Protein AF-A0A951A0N4-F1 (afdb_monomer_lite)

Sequence (125 aa):
MRPHDDAGNPWRHEPFVSASNAAAGPRPVFVARKAELYAVSVDTLGKLRWKSSDLRGDHLICIISERAPADYVDGLREKGISYIVSGVGGIDLADAVEKSGEHFGIRRLLLEGSGHINGAFLQAG

Foldseek 3Di:
DDPDPPVDDPPDDFWDDDPVQAFQADDPWFQLDADPAEDEAEDAALTDDDPALDDPNHGYEYEYESSHDNVSVVVCVVRSHTYDYAYHPTHPVLVVVVCCCVVHVDDDDDDDDDVVVVVVVVVSD

Structure (mmCIF, N/CA/C/O backbone):
data_AF-A0A951A0N4-F1
#
_entry.id   AF-A0A951A0N4-F1
#
loop_
_atom_site.group_PDB
_atom_site.id
_atom_site.type_symbol
_atom_site.label_atom_id
_atom_site.label_alt_id
_atom_site.label_comp_id
_atom_site.label_asym_id
_atom_site.label_entity_id
_atom_site.label_seq_id
_atom_site.pdbx_PDB_ins_code
_atom_site.Cartn_x
_atom_site.Cartn_y
_atom_site.Cartn_z
_atom_site.occupancy
_atom_site.B_iso_or_equiv
_atom_site.auth_seq_id
_atom_site.auth_comp_id
_atom_site.auth_asym_id
_atom_site.auth_atom_id
_atom_site.pdbx_PDB_model_num
ATOM 1 N N . MET A 1 1 ? 39.139 0.678 8.760 1.00 40.34 1 MET A N 1
ATOM 2 C CA . MET A 1 1 ? 38.002 -0.237 8.994 1.00 40.34 1 MET A CA 1
ATOM 3 C C . MET A 1 1 ? 37.526 -0.687 7.622 1.00 40.34 1 MET A C 1
ATOM 5 O O . MET A 1 1 ? 37.171 0.174 6.831 1.00 40.34 1 MET A O 1
ATOM 9 N N . ARG A 1 2 ? 37.694 -1.967 7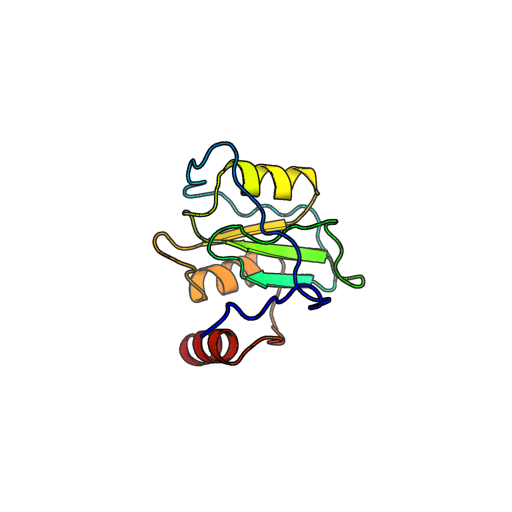.263 1.00 35.66 2 ARG A N 1
ATOM 10 C CA . ARG A 1 2 ? 37.248 -2.465 5.948 1.00 35.66 2 ARG A CA 1
ATOM 11 C C . ARG A 1 2 ? 35.712 -2.509 5.929 1.00 35.66 2 ARG A C 1
ATOM 13 O O . ARG A 1 2 ? 35.144 -2.738 6.999 1.00 35.66 2 ARG A O 1
ATOM 20 N N . PRO A 1 3 ? 35.046 -2.299 4.780 1.00 46.12 3 PRO A N 1
ATOM 21 C CA . PRO A 1 3 ? 33.625 -2.591 4.666 1.00 46.12 3 PRO A CA 1
ATOM 22 C C . PRO A 1 3 ? 33.412 -4.064 5.011 1.00 46.12 3 PRO A C 1
ATOM 24 O O . PRO A 1 3 ? 34.176 -4.925 4.573 1.00 46.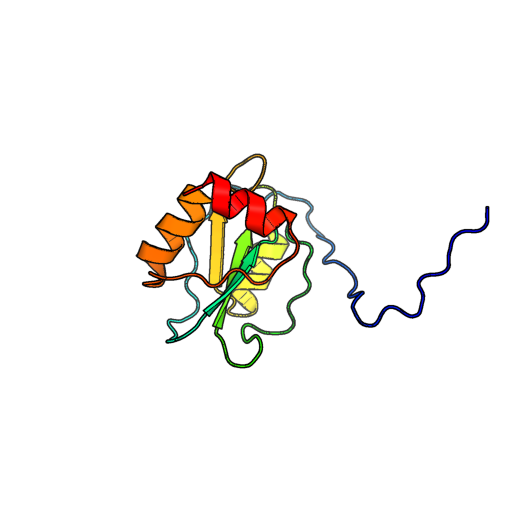12 3 PRO A O 1
ATOM 27 N N . HIS A 1 4 ? 32.426 -4.333 5.855 1.00 48.00 4 HIS A N 1
ATOM 28 C CA . HIS A 1 4 ? 31.983 -5.689 6.120 1.00 48.00 4 HIS A CA 1
ATOM 29 C C . HIS A 1 4 ? 31.237 -6.152 4.861 1.00 48.00 4 HIS A C 1
ATOM 31 O O . HIS A 1 4 ? 30.176 -5.617 4.542 1.00 48.00 4 HIS A O 1
ATOM 37 N N . ASP A 1 5 ? 31.842 -7.055 4.088 1.00 51.03 5 ASP A N 1
ATOM 38 C CA . ASP A 1 5 ? 31.196 -7.672 2.931 1.00 51.03 5 ASP A CA 1
ATOM 39 C C . ASP A 1 5 ? 30.030 -8.547 3.422 1.00 51.03 5 ASP A C 1
ATOM 41 O O . ASP A 1 5 ? 30.211 -9.660 3.910 1.00 51.03 5 ASP A O 1
ATOM 45 N N . ASP A 1 6 ? 28.810 -8.024 3.288 1.00 56.59 6 ASP A N 1
ATOM 46 C CA . ASP A 1 6 ? 27.534 -8.646 3.678 1.00 56.59 6 ASP A CA 1
ATOM 47 C C . ASP A 1 6 ? 27.007 -9.670 2.644 1.00 56.59 6 ASP A C 1
ATOM 49 O O . ASP A 1 6 ? 25.799 -9.908 2.537 1.00 56.59 6 ASP A O 1
ATOM 53 N N . ALA A 1 7 ? 27.887 -10.290 1.855 1.00 47.19 7 ALA A N 1
ATOM 54 C CA . ALA A 1 7 ? 27.541 -11.120 0.693 1.00 47.19 7 ALA A CA 1
ATOM 55 C C . ALA A 1 7 ? 26.846 -12.469 1.016 1.00 47.19 7 ALA A C 1
ATOM 57 O O . ALA A 1 7 ? 26.718 -13.321 0.142 1.00 47.19 7 ALA A O 1
ATOM 58 N N . GLY A 1 8 ? 26.380 -12.678 2.252 1.00 43.22 8 GLY A N 1
ATOM 59 C CA . GLY A 1 8 ? 25.795 -13.939 2.720 1.00 43.22 8 GLY A CA 1
ATOM 60 C C . GLY A 1 8 ? 24.473 -13.819 3.479 1.00 43.22 8 GLY A C 1
ATOM 61 O O . GLY A 1 8 ? 24.047 -14.803 4.075 1.00 43.22 8 GLY A O 1
ATOM 62 N N . ASN A 1 9 ? 23.819 -12.651 3.508 1.00 46.62 9 ASN A N 1
ATOM 63 C CA . ASN A 1 9 ? 22.541 -12.506 4.213 1.00 46.62 9 ASN A CA 1
ATOM 64 C C . ASN A 1 9 ? 21.375 -13.056 3.358 1.00 46.62 9 ASN A C 1
ATOM 66 O O . ASN A 1 9 ? 21.001 -12.403 2.380 1.00 46.62 9 ASN A O 1
ATOM 70 N N . PRO A 1 10 ? 20.744 -14.191 3.728 1.00 46.81 10 PRO A N 1
ATOM 71 C CA . PRO A 1 10 ? 19.663 -14.802 2.946 1.00 46.81 10 PRO A CA 1
ATOM 72 C C . PRO A 1 10 ? 18.390 -13.942 2.888 1.00 46.81 10 PRO A C 1
ATOM 74 O O . PRO A 1 10 ? 17.486 -14.234 2.111 1.00 46.81 10 PRO A O 1
ATOM 77 N N . TRP A 1 11 ? 18.322 -12.875 3.691 1.00 54.19 11 TRP A N 1
ATOM 78 C CA . TRP A 1 11 ? 17.200 -11.941 3.755 1.00 54.19 11 TRP A CA 1
ATOM 79 C C . TRP A 1 11 ? 17.409 -10.669 2.913 1.00 54.19 11 TRP A C 1
ATOM 81 O O . TRP A 1 11 ? 16.516 -9.824 2.862 1.00 54.19 11 TRP A O 1
ATOM 91 N N . ARG A 1 12 ? 18.564 -10.498 2.243 1.00 56.28 12 ARG A N 1
ATOM 92 C CA . ARG A 1 12 ? 18.778 -9.390 1.294 1.00 56.28 12 ARG A CA 1
ATOM 93 C C . ARG A 1 12 ? 18.190 -9.752 -0.070 1.00 56.28 12 ARG A C 1
ATOM 95 O O . ARG A 1 12 ? 18.838 -10.386 -0.896 1.00 56.28 12 ARG A O 1
ATOM 102 N N . HIS A 1 13 ? 16.976 -9.288 -0.330 1.00 67.00 13 HIS A N 1
ATOM 103 C CA . HIS A 1 13 ? 16.520 -9.088 -1.702 1.00 67.00 13 HIS A CA 1
ATOM 104 C C . HIS A 1 13 ? 16.966 -7.707 -2.181 1.00 67.00 13 HIS A C 1
ATOM 106 O O . HIS A 1 13 ? 16.944 -6.745 -1.410 1.00 67.00 13 HIS A O 1
ATOM 112 N N . GLU A 1 14 ? 17.392 -7.608 -3.443 1.00 81.69 14 GLU A N 1
ATOM 113 C CA . GLU A 1 14 ? 17.646 -6.303 -4.052 1.00 81.69 14 GLU A CA 1
ATOM 114 C C . GLU A 1 14 ? 16.377 -5.447 -3.955 1.00 81.69 14 GLU A C 1
ATOM 116 O O . GLU A 1 14 ? 15.278 -5.960 -4.200 1.00 81.69 14 GLU A O 1
ATOM 121 N N . PRO A 1 15 ? 16.490 -4.163 -3.582 1.00 88.38 15 PRO A N 1
ATOM 122 C CA . PRO A 1 15 ? 15.329 -3.299 -3.529 1.00 88.38 15 PRO A CA 1
ATOM 123 C C . PRO A 1 15 ? 14.722 -3.126 -4.926 1.00 88.38 15 PRO A C 1
ATOM 125 O O . PRO A 1 15 ? 15.379 -3.266 -5.963 1.00 88.38 15 PRO A O 1
ATOM 128 N N . PHE A 1 16 ? 13.436 -2.803 -4.963 1.00 92.31 16 PHE A N 1
ATOM 129 C CA . PHE A 1 16 ? 12.831 -2.237 -6.153 1.00 92.31 16 PHE A CA 1
ATOM 130 C C . PHE A 1 16 ? 13.523 -0.906 -6.471 1.00 92.31 16 PHE A C 1
ATOM 132 O O . PHE A 1 16 ? 13.795 -0.099 -5.579 1.00 92.31 16 PHE A O 1
ATOM 139 N N . VAL A 1 17 ? 13.827 -0.698 -7.749 1.00 92.81 17 VAL A N 1
ATOM 140 C CA . VAL A 1 17 ? 14.407 0.542 -8.265 1.00 92.81 17 VAL A CA 1
ATOM 141 C C . VAL A 1 17 ? 13.432 1.069 -9.300 1.00 92.81 17 VAL A C 1
ATOM 143 O O . VAL A 1 17 ? 13.166 0.393 -10.293 1.00 92.81 17 VAL A O 1
ATOM 146 N N . SER A 1 18 ? 12.885 2.253 -9.036 1.00 93.94 18 SER A N 1
ATOM 147 C CA . SER A 1 18 ? 11.972 2.926 -9.954 1.00 93.94 18 SER A CA 1
ATOM 148 C C . SER A 1 18 ? 12.710 3.377 -11.209 1.00 93.94 18 SER A C 1
ATOM 150 O O . SER A 1 18 ? 13.806 3.935 -11.129 1.00 93.94 18 SER A O 1
ATOM 152 N N . ALA A 1 19 ? 12.091 3.163 -12.365 1.00 92.75 19 ALA A N 1
ATOM 153 C CA . ALA A 1 19 ? 12.551 3.719 -13.629 1.00 92.75 19 ALA A CA 1
ATOM 154 C C . ALA A 1 19 ? 12.080 5.172 -13.796 1.00 92.75 19 ALA A C 1
ATOM 156 O O . ALA A 1 19 ? 12.795 5.989 -14.373 1.00 92.75 19 ALA A O 1
ATOM 157 N N . SER A 1 20 ? 10.893 5.504 -13.281 1.00 90.50 20 SER A N 1
ATOM 158 C CA . SER A 1 20 ? 10.281 6.828 -13.451 1.00 90.50 20 SER A CA 1
ATOM 159 C C . SER A 1 20 ? 10.704 7.851 -12.393 1.00 90.50 20 SER A C 1
ATOM 161 O O . SER A 1 20 ? 10.752 9.043 -12.684 1.00 90.50 20 SER A O 1
ATOM 163 N N . ASN A 1 21 ? 10.974 7.406 -11.160 1.00 90.81 21 ASN A N 1
ATOM 164 C CA . ASN A 1 21 ? 11.115 8.233 -9.953 1.00 90.81 21 ASN A CA 1
ATOM 165 C C . ASN A 1 21 ? 9.947 9.212 -9.698 1.00 90.81 21 ASN A C 1
ATOM 167 O O . ASN A 1 21 ? 10.050 10.086 -8.835 1.00 90.81 21 ASN A O 1
ATOM 171 N N . ALA A 1 22 ? 8.834 9.076 -10.421 1.00 95.88 22 ALA A N 1
ATOM 172 C CA . ALA A 1 22 ? 7.656 9.910 -10.250 1.00 95.88 22 ALA A CA 1
ATOM 173 C C . ALA A 1 22 ? 6.849 9.398 -9.057 1.00 95.88 22 ALA A C 1
ATOM 175 O O . ALA A 1 22 ? 6.571 8.206 -8.973 1.00 95.88 22 ALA A O 1
ATOM 176 N N . ALA A 1 23 ? 6.464 10.282 -8.138 1.00 96.44 23 ALA A N 1
ATOM 177 C CA . ALA A 1 23 ? 5.623 9.906 -7.005 1.00 96.44 23 ALA A CA 1
ATOM 178 C C . ALA A 1 23 ? 4.226 9.471 -7.480 1.00 96.44 23 ALA A C 1
ATOM 180 O O . ALA A 1 23 ? 3.671 10.049 -8.417 1.0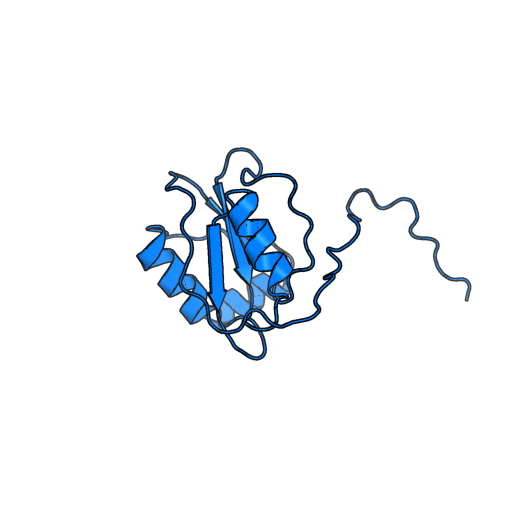0 96.44 23 ALA A O 1
ATOM 181 N N . ALA A 1 24 ? 3.645 8.470 -6.822 1.00 95.38 24 ALA A N 1
ATOM 182 C CA . ALA A 1 24 ? 2.311 7.973 -7.137 1.00 95.38 24 ALA A CA 1
ATOM 183 C C . ALA A 1 24 ? 1.215 9.017 -6.876 1.00 95.38 24 ALA A C 1
ATOM 185 O O . ALA A 1 24 ? 0.205 9.012 -7.592 1.00 95.38 24 ALA A O 1
ATOM 186 N N . GLY A 1 25 ? 1.427 9.883 -5.875 1.00 97.00 25 GLY A N 1
ATOM 187 C CA . GLY A 1 25 ? 0.418 10.806 -5.359 1.00 97.00 25 GLY A CA 1
ATOM 188 C C . GLY A 1 25 ? -0.761 10.068 -4.713 1.00 97.00 25 GLY A C 1
ATOM 189 O O . GLY A 1 25 ? -0.699 8.848 -4.528 1.00 97.00 25 GLY A O 1
ATOM 190 N N . PRO A 1 26 ? -1.859 10.774 -4.400 1.00 96.69 26 PRO A N 1
ATOM 191 C CA . PRO A 1 26 ? -3.079 10.145 -3.912 1.00 96.69 26 PRO A CA 1
ATOM 192 C C . PRO A 1 26 ? -3.622 9.131 -4.926 1.00 96.69 26 PRO A C 1
ATOM 194 O O . PRO A 1 26 ? -3.756 9.428 -6.116 1.00 96.69 26 PRO A O 1
ATOM 197 N N . ARG A 1 27 ? -3.982 7.932 -4.459 1.00 96.56 27 ARG A N 1
ATOM 198 C CA . ARG A 1 27 ? -4.640 6.895 -5.269 1.00 96.56 27 ARG A CA 1
ATOM 199 C C . ARG A 1 27 ? -5.805 6.282 -4.491 1.00 96.56 27 ARG A C 1
ATOM 201 O O . ARG A 1 27 ? -5.693 6.126 -3.276 1.00 96.56 27 ARG A O 1
ATOM 208 N N . PRO A 1 28 ? -6.900 5.889 -5.168 1.00 97.81 28 PRO A N 1
ATOM 209 C CA . PRO A 1 28 ? -7.935 5.093 -4.523 1.00 97.81 28 PRO A CA 1
ATOM 210 C C . PRO A 1 28 ? -7.361 3.744 -4.079 1.00 97.81 28 PRO A C 1
ATOM 212 O O . PRO A 1 28 ? -6.431 3.220 -4.702 1.00 97.81 28 PRO A O 1
ATOM 215 N N . VAL A 1 29 ? -7.952 3.168 -3.030 1.00 98.62 29 VAL A N 1
ATOM 216 C CA . VAL A 1 29 ? -7.633 1.804 -2.599 1.00 98.62 29 VAL A CA 1
ATOM 217 C C . VAL A 1 29 ? -7.900 0.840 -3.750 1.00 98.62 29 VAL A C 1
ATOM 219 O O . VAL A 1 29 ? -8.968 0.864 -4.368 1.00 98.62 29 VAL A O 1
ATOM 222 N N . PHE A 1 30 ? -6.930 -0.025 -4.027 1.00 98.69 30 PHE A N 1
ATOM 223 C CA . PHE A 1 30 ? -7.074 -1.074 -5.022 1.00 98.69 30 PHE A CA 1
ATOM 224 C C . PHE A 1 30 ? -7.261 -2.423 -4.335 1.00 98.69 30 PHE A C 1
ATOM 226 O O . PHE A 1 30 ? -6.398 -2.888 -3.587 1.00 98.69 30 PHE A O 1
ATOM 233 N N . VAL A 1 31 ? -8.392 -3.064 -4.624 1.00 98.69 31 VAL A N 1
ATOM 234 C CA . VAL A 1 31 ? -8.723 -4.407 -4.146 1.00 98.69 31 VAL A CA 1
ATOM 235 C C . VAL A 1 31 ? -8.610 -5.367 -5.324 1.00 98.69 31 VAL A C 1
ATOM 237 O O . VAL A 1 31 ? -9.488 -5.398 -6.183 1.00 98.69 31 VAL A O 1
ATOM 240 N N . ALA A 1 32 ? -7.538 -6.158 -5.366 1.00 98.38 32 ALA A N 1
ATOM 241 C CA . ALA A 1 32 ? -7.351 -7.160 -6.414 1.00 98.38 32 ALA A CA 1
ATOM 242 C C . ALA A 1 32 ? -8.304 -8.355 -6.239 1.00 98.38 32 ALA A C 1
ATOM 244 O O . ALA A 1 32 ? -8.895 -8.837 -7.202 1.00 98.38 32 ALA A O 1
ATOM 245 N N . ARG A 1 33 ? -8.475 -8.816 -4.993 1.00 97.88 33 ARG A N 1
ATOM 246 C CA . ARG A 1 33 ? -9.483 -9.803 -4.581 1.00 97.88 33 ARG A CA 1
ATOM 247 C C . ARG A 1 33 ? -9.801 -9.671 -3.093 1.00 97.88 33 ARG A C 1
ATOM 249 O O . ARG A 1 33 ? -9.034 -9.072 -2.338 1.00 97.88 33 ARG A O 1
ATOM 256 N N . LYS A 1 34 ? -10.920 -10.267 -2.680 1.00 97.88 34 LYS A N 1
ATOM 257 C CA . LYS A 1 34 ? -11.251 -10.519 -1.272 1.00 97.88 34 LYS A CA 1
ATOM 258 C C . LYS A 1 34 ? -10.697 -11.882 -0.846 1.00 97.88 34 LYS A C 1
ATOM 260 O O . LYS A 1 34 ? -10.665 -12.806 -1.657 1.00 97.88 34 LYS A O 1
ATOM 265 N N . ALA A 1 35 ? -10.283 -11.992 0.408 1.00 96.75 35 ALA A N 1
ATOM 266 C CA . ALA A 1 35 ? -9.775 -13.212 1.026 1.00 96.75 35 ALA A CA 1
ATOM 267 C C . ALA A 1 35 ? -10.224 -13.301 2.493 1.00 96.75 35 ALA A C 1
ATOM 269 O O . ALA A 1 35 ? -10.661 -12.304 3.073 1.00 96.75 35 ALA A O 1
ATOM 270 N N . GLU A 1 36 ? -10.122 -14.495 3.078 1.00 94.00 36 GLU A N 1
ATOM 271 C CA . GLU A 1 36 ? -10.394 -14.714 4.506 1.00 94.00 36 GLU A CA 1
ATOM 272 C C . GLU A 1 36 ? -9.260 -14.188 5.394 1.00 94.00 36 GLU A C 1
ATOM 274 O O . GLU A 1 36 ? -9.517 -13.638 6.464 1.00 94.00 36 GLU A O 1
ATOM 279 N N . LEU A 1 37 ? -8.016 -14.318 4.922 1.00 94.75 37 LEU A N 1
ATOM 280 C CA . LEU A 1 37 ? -6.805 -13.841 5.580 1.00 94.75 37 LEU A CA 1
ATOM 281 C C . LEU A 1 37 ? -5.975 -12.992 4.617 1.00 94.75 37 LEU A C 1
ATOM 283 O O . LEU A 1 37 ? -5.936 -13.233 3.404 1.00 94.75 37 LEU A O 1
ATOM 287 N N . TYR A 1 38 ? -5.321 -11.981 5.182 1.00 97.19 38 TYR A N 1
ATOM 288 C CA . TYR A 1 38 ? -4.474 -11.054 4.449 1.00 97.19 38 TYR A CA 1
ATOM 289 C C . TYR A 1 38 ? -3.112 -10.943 5.117 1.00 97.19 38 TYR A C 1
ATOM 291 O O . TYR A 1 38 ? -3.024 -10.740 6.328 1.00 97.19 38 TYR A O 1
ATOM 299 N N . ALA A 1 39 ? -2.067 -10.969 4.299 1.00 95.75 39 ALA A N 1
ATOM 300 C CA . ALA A 1 39 ? -0.749 -10.518 4.699 1.00 95.75 39 ALA A CA 1
ATOM 301 C C . ALA A 1 39 ? -0.652 -9.019 4.410 1.00 95.75 39 ALA A C 1
ATOM 303 O O . ALA A 1 39 ? -0.820 -8.597 3.266 1.00 95.75 39 ALA A O 1
ATOM 304 N N . VAL A 1 40 ? -0.382 -8.206 5.429 1.00 95.25 40 VAL A N 1
ATOM 305 C CA . VAL A 1 40 ? -0.253 -6.752 5.272 1.00 95.25 40 VAL A CA 1
ATOM 306 C C . VAL A 1 40 ? 1.215 -6.364 5.362 1.00 95.25 40 VAL A C 1
ATOM 308 O O . VAL A 1 40 ? 1.885 -6.648 6.352 1.00 95.25 40 VAL A O 1
ATOM 311 N N . SER A 1 41 ? 1.719 -5.693 4.331 1.00 94.44 41 SER A N 1
ATOM 312 C CA . SER A 1 41 ? 3.057 -5.112 4.321 1.00 94.44 41 SER A CA 1
ATOM 313 C C . SER A 1 41 ? 2.992 -3.592 4.385 1.00 94.44 41 SER A C 1
ATOM 315 O O . SER A 1 41 ? 2.143 -2.976 3.749 1.00 94.44 41 SER A O 1
ATOM 317 N N . VAL A 1 42 ? 3.923 -2.995 5.125 1.00 93.62 42 VAL A N 1
ATOM 318 C CA . VAL A 1 42 ? 4.119 -1.548 5.241 1.00 93.62 42 VAL A CA 1
ATOM 319 C C . VAL A 1 42 ? 5.427 -1.207 4.522 1.00 93.62 42 VAL A C 1
ATOM 321 O O . VAL A 1 42 ? 6.511 -1.492 5.028 1.00 93.62 42 VAL A O 1
ATOM 324 N N . ASP A 1 43 ? 5.331 -0.623 3.328 1.00 93.94 43 ASP A N 1
ATOM 325 C CA . ASP A 1 43 ? 6.462 -0.302 2.450 1.00 93.94 43 ASP A CA 1
ATOM 326 C C . ASP A 1 43 ? 6.421 1.172 2.039 1.00 93.94 43 ASP A C 1
ATOM 328 O O . ASP A 1 43 ? 6.135 1.530 0.898 1.00 93.94 43 ASP A O 1
ATOM 332 N N . THR A 1 44 ? 6.705 2.055 2.998 1.00 95.06 44 THR A N 1
ATOM 333 C CA . THR A 1 44 ? 6.536 3.513 2.884 1.00 95.06 44 THR A CA 1
ATOM 334 C C . THR A 1 44 ? 7.000 4.105 1.55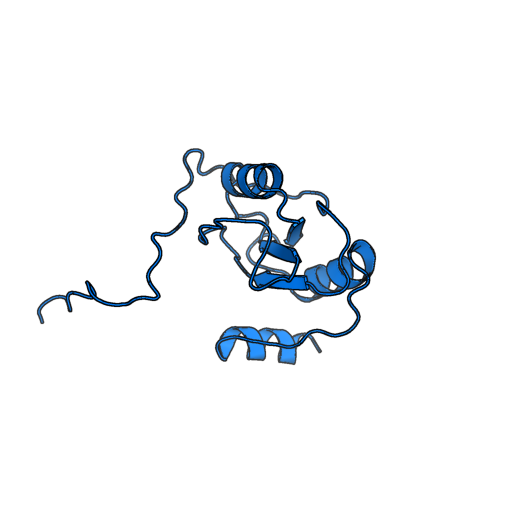4 1.00 95.06 44 THR A C 1
ATOM 336 O O . THR A 1 44 ? 6.336 4.996 1.029 1.00 95.06 44 THR A O 1
ATOM 339 N N . LEU A 1 45 ? 8.127 3.632 1.011 1.00 95.44 45 LEU A N 1
ATOM 340 C CA . LEU A 1 45 ? 8.758 4.180 -0.194 1.00 95.44 45 LEU A CA 1
ATOM 341 C C . LEU A 1 45 ? 8.761 3.210 -1.386 1.00 95.44 45 LEU A C 1
ATOM 343 O O . LEU A 1 45 ? 9.474 3.470 -2.352 1.00 95.44 45 LEU A O 1
ATOM 347 N N . GLY A 1 46 ? 8.010 2.108 -1.327 1.00 94.56 46 GLY A N 1
ATOM 348 C CA . GLY A 1 46 ? 7.895 1.157 -2.435 1.00 94.56 46 GLY A CA 1
ATOM 349 C C . GLY A 1 46 ? 9.223 0.500 -2.818 1.00 94.56 46 GLY A C 1
ATOM 350 O O . GLY A 1 46 ? 9.631 0.551 -3.976 1.00 94.56 46 GLY A O 1
ATOM 351 N N . LYS A 1 47 ? 9.951 -0.052 -1.843 1.00 93.25 47 LYS A N 1
ATOM 352 C CA . LYS A 1 47 ? 11.279 -0.656 -2.046 1.00 93.25 47 LYS A CA 1
ATOM 353 C C . LYS A 1 47 ? 11.261 -2.179 -2.067 1.00 93.25 47 LYS A C 1
ATOM 355 O O . LYS A 1 47 ? 12.276 -2.776 -2.425 1.00 93.25 47 LYS A O 1
ATOM 360 N N . LEU A 1 48 ? 10.173 -2.827 -1.669 1.00 93.12 48 LEU A N 1
ATOM 361 C CA . LEU A 1 48 ? 10.104 -4.285 -1.629 1.00 93.12 48 LEU A CA 1
ATOM 362 C C . LEU A 1 48 ? 9.881 -4.867 -3.024 1.00 93.12 48 LEU A C 1
ATOM 364 O O . LEU A 1 48 ? 9.116 -4.349 -3.822 1.00 93.12 48 LEU A O 1
ATOM 368 N N . ARG A 1 49 ? 10.533 -5.987 -3.340 1.00 91.19 49 ARG A N 1
ATOM 369 C CA . ARG A 1 49 ? 10.281 -6.715 -4.590 1.00 91.19 49 ARG A CA 1
ATOM 370 C C . ARG A 1 49 ? 9.329 -7.875 -4.351 1.00 91.19 49 ARG A C 1
ATOM 372 O O . ARG A 1 49 ? 9.738 -8.935 -3.881 1.00 91.19 49 ARG A O 1
ATOM 379 N N . TRP A 1 50 ? 8.076 -7.697 -4.747 1.00 93.75 50 TRP A N 1
ATOM 380 C CA . TRP A 1 50 ? 7.080 -8.760 -4.678 1.00 93.75 50 TRP A CA 1
ATOM 381 C C . TRP A 1 50 ? 7.169 -9.703 -5.874 1.00 93.75 50 TRP A C 1
ATOM 383 O O . TRP A 1 50 ? 7.183 -9.274 -7.031 1.00 93.75 50 TRP A O 1
ATOM 393 N N . LYS A 1 51 ? 7.202 -11.007 -5.584 1.00 91.00 51 LYS A N 1
ATOM 394 C CA . LYS A 1 51 ? 7.140 -12.066 -6.602 1.00 91.00 51 LYS A CA 1
ATOM 395 C C . LYS A 1 51 ? 5.699 -12.418 -6.981 1.00 91.00 51 LYS A C 1
ATOM 397 O O . LYS A 1 51 ? 5.452 -12.770 -8.129 1.00 91.00 51 LYS A O 1
ATOM 402 N N . SER A 1 52 ? 4.771 -12.306 -6.034 1.00 94.38 52 SER A N 1
ATOM 403 C CA . SER A 1 52 ? 3.366 -12.706 -6.159 1.00 94.38 52 SER A CA 1
ATOM 404 C C . SER A 1 52 ? 2.474 -11.900 -5.215 1.00 94.38 52 SER A C 1
ATOM 406 O O . SER A 1 52 ? 2.965 -11.263 -4.284 1.00 94.38 52 SER A O 1
ATOM 408 N N . SER A 1 53 ? 1.161 -11.972 -5.441 1.00 96.38 53 SER A N 1
ATOM 409 C CA . SER A 1 53 ? 0.108 -11.480 -4.539 1.00 96.38 53 SER A CA 1
ATOM 410 C C . SER A 1 53 ? -0.270 -12.439 -3.416 1.00 96.38 53 SER A C 1
ATOM 412 O O . SER A 1 53 ? -1.195 -12.170 -2.655 1.00 96.38 53 SER A O 1
ATOM 414 N N . ASP A 1 54 ? 0.459 -13.542 -3.303 1.00 96.06 54 ASP A N 1
ATOM 415 C CA . ASP A 1 54 ? 0.335 -14.513 -2.229 1.00 96.06 54 ASP A CA 1
ATOM 416 C C . ASP A 1 54 ? 1.603 -14.478 -1.379 1.00 96.06 54 ASP A C 1
ATOM 418 O O . ASP A 1 54 ? 2.716 -14.570 -1.919 1.00 96.06 54 ASP A O 1
ATOM 422 N N . LEU A 1 55 ? 1.425 -14.334 -0.068 1.00 91.75 55 LEU A N 1
ATOM 423 C CA . LEU A 1 55 ? 2.481 -14.506 0.913 1.00 91.75 55 LEU A CA 1
ATOM 424 C C . LEU A 1 55 ? 2.059 -15.598 1.895 1.00 91.75 55 LEU A C 1
ATOM 426 O O . LEU A 1 55 ? 1.254 -15.363 2.787 1.00 91.75 55 LEU A O 1
ATOM 430 N N . ARG A 1 56 ? 2.653 -16.787 1.742 1.00 89.56 56 ARG A N 1
ATOM 431 C CA . ARG A 1 56 ? 2.409 -17.958 2.608 1.00 89.56 56 ARG A CA 1
ATOM 432 C C . ARG A 1 56 ? 0.938 -18.416 2.638 1.00 89.56 56 ARG A C 1
ATOM 434 O O . ARG A 1 56 ? 0.511 -18.985 3.635 1.00 89.56 56 ARG A O 1
ATOM 441 N N . GLY A 1 57 ? 0.199 -18.231 1.545 1.00 93.44 57 GLY A N 1
ATOM 442 C CA . GLY A 1 57 ? -1.215 -18.592 1.409 1.00 93.44 57 GLY A CA 1
ATOM 443 C C . GLY A 1 57 ? -2.186 -17.430 1.632 1.00 93.44 57 GLY A C 1
ATOM 444 O O . GLY A 1 57 ? -3.360 -17.546 1.274 1.00 93.44 57 GLY A O 1
ATOM 445 N N . ASP A 1 58 ? -1.708 -16.306 2.172 1.00 96.06 58 ASP A N 1
ATOM 446 C CA . ASP A 1 58 ? -2.535 -15.137 2.455 1.00 96.06 58 ASP A CA 1
ATOM 447 C C . ASP A 1 58 ? -2.449 -14.106 1.329 1.00 96.06 58 ASP A C 1
ATOM 449 O O . ASP A 1 58 ? -1.394 -13.888 0.719 1.00 96.06 58 ASP A O 1
ATOM 453 N N . HIS A 1 59 ? -3.569 -13.428 1.056 1.00 98.25 59 HIS A N 1
ATOM 454 C CA . HIS A 1 59 ? -3.602 -12.389 0.028 1.00 98.25 59 HIS A CA 1
ATOM 455 C C . HIS A 1 59 ? -2.840 -11.147 0.487 1.00 98.25 59 HIS A C 1
ATOM 457 O O . HIS A 1 59 ? -3.137 -10.578 1.538 1.00 98.25 59 HIS A O 1
ATOM 463 N N . LEU A 1 60 ? -1.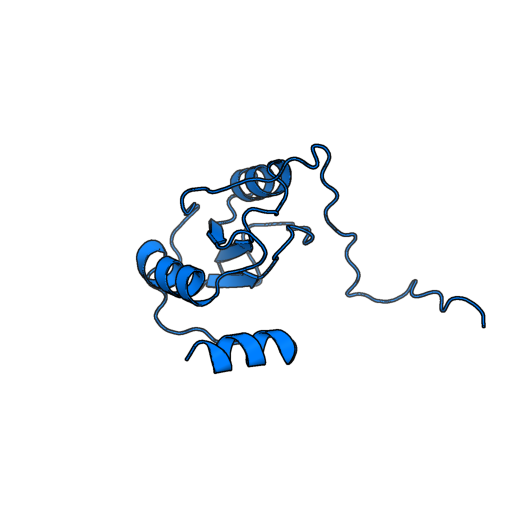882 -10.699 -0.317 1.00 98.00 60 LEU A N 1
ATOM 464 C CA . LEU A 1 60 ? -1.026 -9.572 0.019 1.00 98.00 60 LEU A CA 1
ATOM 465 C C . LEU A 1 60 ? -1.746 -8.229 -0.181 1.00 98.00 60 LEU A C 1
ATOM 467 O O . LEU A 1 60 ? -2.272 -7.928 -1.260 1.00 98.00 60 LEU A O 1
ATOM 471 N N . ILE A 1 61 ? -1.681 -7.395 0.854 1.00 98.38 61 ILE A N 1
ATOM 472 C CA . ILE A 1 61 ? -1.991 -5.966 0.828 1.00 98.38 61 ILE A CA 1
ATOM 473 C C . ILE A 1 61 ? -0.695 -5.195 1.089 1.00 98.38 61 ILE A C 1
ATOM 475 O O . ILE A 1 61 ? -0.028 -5.417 2.099 1.00 98.38 61 ILE A O 1
ATOM 479 N N . CYS A 1 62 ? -0.341 -4.265 0.205 1.00 98.00 62 CYS A N 1
ATOM 480 C CA . CYS A 1 62 ? 0.797 -3.370 0.399 1.00 98.00 62 CYS A CA 1
ATOM 481 C C . CYS A 1 62 ? 0.313 -1.953 0.749 1.00 98.00 62 CYS A C 1
ATOM 483 O O . CYS A 1 62 ? -0.385 -1.311 -0.035 1.00 98.00 62 CYS A O 1
ATOM 485 N N . ILE A 1 63 ? 0.674 -1.470 1.935 1.00 98.06 63 ILE A N 1
ATOM 486 C CA . ILE A 1 63 ? 0.439 -0.099 2.390 1.00 98.06 63 ILE A CA 1
ATOM 487 C C . ILE A 1 63 ? 1.683 0.725 2.068 1.00 98.06 63 ILE A C 1
ATOM 489 O O . ILE A 1 63 ? 2.795 0.373 2.470 1.00 98.06 63 ILE A O 1
ATOM 493 N N . ILE A 1 64 ? 1.488 1.834 1.365 1.00 97.75 64 ILE A N 1
ATOM 494 C CA . ILE A 1 64 ? 2.547 2.719 0.875 1.00 97.75 64 ILE A CA 1
ATOM 495 C C . ILE A 1 64 ? 2.171 4.187 1.099 1.00 97.75 64 ILE A C 1
ATOM 497 O O . ILE A 1 64 ? 0.992 4.514 1.228 1.00 97.75 64 ILE A O 1
ATOM 501 N N . SER A 1 65 ? 3.160 5.084 1.117 1.00 97.81 65 SER A N 1
ATOM 502 C CA . SER A 1 65 ? 2.890 6.532 1.108 1.00 97.81 65 SER A CA 1
ATOM 503 C C . SER A 1 65 ? 2.708 7.060 -0.314 1.00 97.81 65 SER A C 1
ATOM 505 O O . SER A 1 65 ? 3.119 6.419 -1.283 1.00 97.81 65 SER A O 1
ATOM 507 N N . GLU A 1 66 ? 2.174 8.272 -0.456 1.00 97.75 66 GLU A N 1
ATOM 508 C CA . GLU A 1 66 ? 2.047 8.962 -1.751 1.00 97.75 66 GLU A CA 1
ATOM 509 C C . GLU A 1 66 ? 3.398 9.200 -2.447 1.00 97.75 66 GLU A C 1
ATOM 511 O O . GLU A 1 66 ? 3.448 9.427 -3.658 1.00 97.75 66 GLU A O 1
ATOM 516 N N . ARG A 1 67 ? 4.505 9.127 -1.695 1.00 97.38 67 ARG A N 1
ATOM 517 C CA . ARG A 1 67 ? 5.879 9.244 -2.207 1.00 97.38 67 ARG A CA 1
ATOM 518 C C . ARG A 1 67 ? 6.423 7.962 -2.816 1.00 97.38 67 ARG A C 1
ATOM 520 O O . ARG A 1 67 ? 7.508 8.008 -3.396 1.00 97.38 67 ARG A O 1
ATOM 527 N N . ALA A 1 68 ? 5.732 6.834 -2.669 1.00 96.88 68 ALA A N 1
ATOM 528 C CA . ALA A 1 68 ? 6.116 5.626 -3.378 1.00 96.88 68 ALA A CA 1
ATOM 529 C C . ALA A 1 68 ? 6.077 5.880 -4.900 1.00 96.88 68 ALA A C 1
ATOM 531 O O . ALA A 1 68 ? 5.234 6.653 -5.366 1.00 96.88 68 ALA A O 1
ATOM 532 N N . PRO A 1 69 ? 6.978 5.271 -5.685 1.00 97.56 69 PRO A N 1
ATOM 533 C CA . PRO A 1 69 ? 7.010 5.496 -7.124 1.00 97.56 69 PRO A CA 1
ATOM 534 C C . PRO A 1 69 ? 5.728 5.038 -7.833 1.00 97.56 69 PRO A C 1
ATOM 536 O O . PRO A 1 69 ? 5.182 3.986 -7.515 1.00 97.56 69 PRO A O 1
ATOM 539 N N . ALA A 1 70 ? 5.253 5.785 -8.827 1.00 97.69 70 ALA A N 1
ATOM 540 C CA . ALA A 1 70 ? 4.052 5.444 -9.588 1.00 97.69 70 ALA A CA 1
ATOM 541 C C . ALA A 1 70 ? 4.192 4.087 -10.302 1.00 97.69 70 ALA A C 1
ATOM 543 O O . ALA A 1 70 ? 3.279 3.268 -10.244 1.00 97.69 70 ALA A O 1
ATOM 544 N N . ASP A 1 71 ? 5.366 3.814 -10.877 1.00 97.62 71 ASP A N 1
ATOM 545 C CA . ASP A 1 71 ? 5.675 2.535 -11.530 1.00 97.62 71 ASP A CA 1
ATOM 546 C C . ASP A 1 71 ? 5.749 1.353 -10.551 1.00 97.62 71 ASP A C 1
ATOM 548 O O . ASP A 1 71 ? 5.479 0.214 -10.932 1.00 97.62 71 ASP A O 1
ATOM 552 N N . TYR A 1 72 ? 6.040 1.608 -9.273 1.00 97.88 72 TYR A N 1
ATOM 553 C CA . TYR A 1 72 ? 5.890 0.601 -8.228 1.00 97.88 72 TYR A CA 1
ATOM 554 C C . TYR A 1 72 ? 4.417 0.230 -8.027 1.00 97.88 72 TYR A C 1
ATOM 556 O O . TYR A 1 72 ? 4.075 -0.952 -8.021 1.00 97.88 72 TYR A O 1
ATOM 564 N N . VAL A 1 73 ? 3.540 1.233 -7.901 1.00 97.75 73 VAL A N 1
ATOM 565 C CA . VAL A 1 73 ? 2.094 1.035 -7.690 1.00 97.75 73 VAL A CA 1
ATOM 566 C C . VAL A 1 73 ? 1.450 0.315 -8.869 1.00 97.75 73 VAL A C 1
ATOM 568 O O . VAL A 1 73 ? 0.669 -0.618 -8.671 1.00 97.75 73 VAL A O 1
ATOM 571 N N . ASP A 1 74 ? 1.817 0.693 -10.091 1.00 97.44 74 ASP A N 1
ATOM 572 C CA . ASP A 1 74 ? 1.351 0.014 -11.299 1.00 97.44 74 ASP A CA 1
ATOM 573 C C . ASP A 1 74 ? 1.826 -1.449 -11.311 1.00 97.44 74 ASP A C 1
ATOM 575 O O . ASP A 1 74 ? 1.026 -2.362 -11.528 1.00 97.44 74 ASP A O 1
ATOM 579 N N . GLY A 1 75 ? 3.082 -1.701 -10.928 1.00 97.38 75 GLY A N 1
ATOM 580 C CA . GLY A 1 75 ? 3.621 -3.051 -10.773 1.00 97.38 75 GLY A CA 1
ATOM 581 C C . GLY A 1 75 ? 2.903 -3.898 -9.711 1.00 97.38 75 GLY A C 1
ATOM 582 O O . GLY A 1 75 ? 2.741 -5.105 -9.904 1.00 97.38 75 GLY A O 1
ATOM 583 N N . LEU A 1 76 ? 2.435 -3.304 -8.605 1.00 98.25 76 LEU A N 1
ATOM 584 C CA . LEU A 1 76 ? 1.582 -4.001 -7.629 1.00 98.25 76 LEU A CA 1
ATOM 585 C C . LEU A 1 76 ? 0.267 -4.435 -8.278 1.00 98.25 76 LEU A C 1
ATOM 587 O O . LEU A 1 76 ? -0.134 -5.597 -8.162 1.00 98.25 76 LEU A O 1
ATOM 591 N N . ARG A 1 77 ? -0.379 -3.514 -9.000 1.00 97.94 77 ARG A N 1
ATOM 592 C CA . ARG A 1 77 ? -1.653 -3.762 -9.677 1.00 97.94 77 ARG A CA 1
ATOM 593 C C . ARG A 1 77 ? -1.536 -4.873 -10.715 1.00 97.94 77 ARG A C 1
ATOM 595 O O . ARG A 1 77 ? -2.369 -5.776 -10.725 1.00 97.94 77 ARG A O 1
ATOM 602 N N . GLU A 1 78 ? -0.496 -4.841 -11.542 1.00 97.62 78 GLU A N 1
ATOM 603 C CA . GLU A 1 78 ? -0.211 -5.871 -12.550 1.00 97.62 78 GLU A CA 1
ATOM 604 C C . GLU A 1 78 ? -0.002 -7.256 -11.930 1.00 97.62 78 GLU A C 1
ATOM 606 O O . GLU A 1 78 ? -0.417 -8.265 -12.497 1.00 97.62 78 GLU A O 1
ATOM 611 N N . LYS A 1 79 ? 0.598 -7.320 -10.736 1.00 97.69 79 LYS A N 1
ATOM 612 C CA . LYS A 1 79 ? 0.792 -8.571 -9.984 1.00 97.69 79 LYS A CA 1
ATOM 613 C C . LYS A 1 79 ? -0.457 -9.029 -9.232 1.00 97.69 79 LYS A C 1
ATOM 615 O O . LYS A 1 79 ? -0.410 -10.055 -8.555 1.00 97.69 79 LYS A O 1
ATOM 620 N N . GLY A 1 80 ? -1.556 -8.280 -9.313 1.00 98.38 80 GLY A N 1
ATOM 621 C CA . GLY A 1 80 ? -2.768 -8.549 -8.547 1.00 98.38 80 GLY A CA 1
ATOM 622 C C . GLY A 1 80 ? -2.569 -8.374 -7.041 1.00 98.38 80 GLY A C 1
ATOM 623 O O . GLY A 1 80 ? -3.243 -9.042 -6.263 1.00 98.38 80 GLY A O 1
ATOM 624 N N . ILE A 1 81 ? -1.630 -7.527 -6.618 1.00 98.69 81 ILE A N 1
ATOM 625 C CA . ILE A 1 81 ? -1.425 -7.165 -5.212 1.00 98.69 81 ILE A CA 1
ATOM 626 C C . ILE A 1 81 ? -2.388 -6.027 -4.880 1.00 98.69 81 ILE A 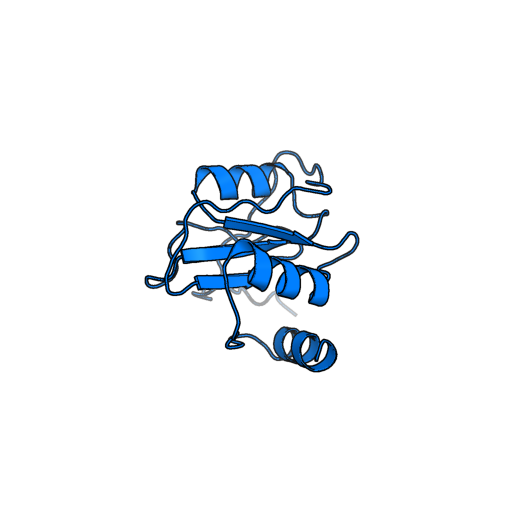C 1
ATOM 628 O O . ILE A 1 81 ? -2.434 -5.018 -5.585 1.00 98.69 81 ILE A O 1
ATOM 632 N N . SER A 1 82 ? -3.168 -6.189 -3.811 1.00 98.81 82 SER A N 1
ATOM 633 C CA . SER A 1 82 ? -4.008 -5.101 -3.305 1.00 98.81 82 SER A CA 1
ATOM 634 C C . SER A 1 82 ? -3.123 -4.025 -2.675 1.00 98.81 82 SER A C 1
ATOM 636 O O . SER A 1 82 ? -2.099 -4.350 -2.075 1.00 98.81 82 SER A O 1
ATOM 638 N N . TYR A 1 83 ? -3.505 -2.753 -2.760 1.00 98.69 83 TYR A N 1
ATOM 639 C CA . TYR A 1 83 ? -2.720 -1.687 -2.135 1.00 98.69 83 TYR A CA 1
ATOM 640 C C . TYR A 1 83 ? -3.573 -0.575 -1.535 1.00 98.69 83 TYR A C 1
ATOM 642 O O . TYR A 1 83 ? -4.694 -0.304 -1.976 1.00 98.69 83 TYR A O 1
ATOM 650 N N . ILE A 1 84 ? -2.988 0.094 -0.545 1.00 98.69 84 ILE A N 1
ATOM 651 C CA . ILE A 1 84 ? -3.506 1.304 0.090 1.00 98.69 84 ILE A CA 1
ATOM 652 C C . ILE A 1 84 ? -2.419 2.373 -0.017 1.00 98.69 84 ILE A C 1
ATOM 654 O O . ILE A 1 84 ? -1.300 2.161 0.448 1.00 98.69 84 ILE A O 1
ATOM 658 N N . VAL A 1 85 ? -2.753 3.520 -0.615 1.00 98.19 85 VAL A N 1
ATOM 659 C CA . VAL A 1 85 ? -1.910 4.720 -0.545 1.00 98.19 85 VAL A CA 1
ATOM 660 C C . VAL A 1 85 ? -2.413 5.592 0.599 1.00 98.19 85 VAL A C 1
ATOM 662 O O . VAL A 1 85 ? -3.595 5.952 0.636 1.00 98.19 85 VAL A O 1
ATOM 665 N N . SER A 1 86 ? -1.526 5.897 1.541 1.00 97.38 86 SER A N 1
ATOM 666 C CA . SER A 1 86 ? -1.863 6.625 2.757 1.00 97.38 86 SER A CA 1
ATOM 667 C C . SER A 1 86 ? -0.705 7.500 3.235 1.00 97.38 86 SER A C 1
ATOM 669 O O . SER A 1 86 ? 0.401 7.012 3.471 1.00 97.38 86 SER A O 1
ATOM 671 N N . GLY A 1 87 ? -0.983 8.796 3.383 1.00 95.69 87 GLY A N 1
ATOM 672 C CA . GLY A 1 87 ? -0.058 9.807 3.886 1.00 95.69 87 GLY A CA 1
ATOM 673 C C . GLY A 1 87 ? 0.933 10.360 2.849 1.00 95.69 87 GLY A C 1
ATOM 674 O O . GLY A 1 87 ? 1.425 9.662 1.960 1.00 95.69 87 GLY A O 1
ATOM 675 N N . VAL A 1 88 ? 1.239 11.657 2.983 1.00 91.69 88 VAL A N 1
ATOM 676 C CA . VAL A 1 88 ? 2.067 12.420 2.029 1.00 91.69 88 VAL A CA 1
ATOM 677 C C . VAL A 1 88 ? 3.563 12.257 2.315 1.00 91.69 88 VAL A C 1
ATOM 679 O O . VAL A 1 88 ? 4.335 11.870 1.448 1.00 91.69 88 VAL A O 1
ATOM 682 N N . GLY A 1 89 ? 4.015 12.568 3.535 1.00 85.00 89 GLY A N 1
ATOM 683 C CA . GLY A 1 89 ? 5.442 12.526 3.900 1.00 85.00 89 GLY A CA 1
ATOM 684 C C . GLY A 1 89 ? 5.956 11.133 4.283 1.00 85.00 89 GLY A C 1
ATOM 685 O O . GLY A 1 89 ? 7.155 10.864 4.161 1.00 85.00 89 GLY A O 1
ATOM 686 N N . GLY A 1 90 ? 5.035 10.274 4.716 1.00 90.75 90 GLY A N 1
ATOM 687 C CA . GLY A 1 90 ? 5.196 8.912 5.215 1.00 90.75 90 GLY A CA 1
ATOM 688 C C . GLY A 1 90 ? 3.808 8.284 5.391 1.00 90.75 90 GLY A C 1
ATOM 689 O O . GLY A 1 90 ? 2.825 8.897 4.986 1.00 90.75 90 GLY A O 1
ATOM 690 N N . ILE A 1 91 ? 3.726 7.086 5.970 1.00 93.50 91 ILE A N 1
ATOM 691 C CA . ILE A 1 91 ? 2.442 6.387 6.137 1.00 93.50 91 ILE A CA 1
ATOM 692 C C . ILE A 1 91 ? 1.624 7.018 7.266 1.00 93.50 91 ILE A C 1
ATOM 694 O O . ILE A 1 91 ? 2.131 7.163 8.380 1.00 93.50 91 ILE A O 1
ATOM 698 N N . ASP A 1 92 ? 0.364 7.346 6.978 1.00 94.81 92 ASP A N 1
ATOM 699 C CA . ASP A 1 92 ? -0.646 7.636 7.995 1.00 94.81 92 ASP A CA 1
ATOM 700 C C . ASP A 1 92 ? -1.291 6.317 8.432 1.00 94.81 92 ASP A C 1
ATOM 702 O O . ASP A 1 92 ? -2.077 5.692 7.723 1.00 94.81 92 ASP A O 1
ATOM 706 N N . LEU A 1 93 ? -0.883 5.833 9.601 1.00 91.06 93 LEU A N 1
ATOM 707 C CA . LEU A 1 93 ? -1.286 4.509 10.045 1.00 91.06 93 LEU A CA 1
ATOM 708 C C . LEU A 1 93 ? -2.774 4.428 10.402 1.00 91.06 93 LEU A C 1
ATOM 710 O O . LEU A 1 93 ? -3.389 3.391 10.163 1.00 91.06 93 LEU A O 1
ATOM 714 N N . ALA A 1 94 ? -3.346 5.502 10.948 1.00 93.75 94 ALA A N 1
ATOM 715 C CA . ALA A 1 94 ? -4.752 5.531 11.334 1.00 93.75 94 ALA A CA 1
ATOM 716 C C . ALA A 1 94 ? -5.644 5.429 10.090 1.00 93.75 94 ALA A C 1
ATOM 718 O O . ALA A 1 94 ? -6.494 4.542 10.013 1.00 93.75 94 ALA A O 1
ATOM 719 N N . ASP A 1 95 ? -5.358 6.247 9.076 1.00 96.19 95 ASP A N 1
ATOM 720 C CA . ASP A 1 95 ? -6.034 6.198 7.775 1.00 96.19 95 ASP A CA 1
ATOM 721 C C . ASP A 1 95 ? -5.851 4.834 7.086 1.00 96.19 95 ASP A C 1
ATOM 723 O O . ASP A 1 95 ? -6.796 4.267 6.535 1.00 96.19 95 ASP A O 1
ATOM 727 N N . ALA A 1 96 ? -4.652 4.247 7.149 1.00 96.31 96 ALA A N 1
ATOM 728 C CA . ALA A 1 96 ? -4.408 2.937 6.555 1.00 96.31 96 ALA A CA 1
ATOM 729 C C . ALA A 1 96 ? -5.196 1.807 7.249 1.00 96.31 96 ALA A C 1
ATOM 731 O O . ALA A 1 96 ? -5.680 0.891 6.574 1.00 96.31 96 ALA A O 1
ATOM 732 N N . VAL A 1 97 ? -5.345 1.857 8.578 1.00 94.62 97 VAL A N 1
ATOM 733 C CA . VAL A 1 97 ? -6.147 0.897 9.357 1.00 94.62 97 VAL A CA 1
ATOM 734 C C . VAL A 1 97 ? -7.639 1.079 9.079 1.00 94.62 97 VAL A C 1
ATOM 736 O O . VAL A 1 97 ? -8.330 0.085 8.847 1.00 94.62 97 VAL A O 1
ATOM 739 N N . GLU A 1 98 ? -8.128 2.317 9.024 1.00 96.62 98 GLU A N 1
ATOM 740 C CA . GLU A 1 98 ? -9.516 2.628 8.664 1.00 96.62 98 GLU A CA 1
ATOM 741 C C . GLU A 1 98 ? -9.856 2.075 7.275 1.00 96.62 98 GLU A C 1
ATOM 743 O O . GLU A 1 98 ? -10.744 1.226 7.141 1.00 96.62 98 GLU A O 1
ATOM 748 N N . LYS A 1 99 ? -9.049 2.411 6.262 1.00 98.00 99 LYS A N 1
ATOM 749 C CA . LYS A 1 99 ? -9.194 1.879 4.898 1.00 98.00 99 LYS A CA 1
ATOM 750 C C . LYS A 1 99 ? -9.103 0.355 4.853 1.00 98.00 99 LYS A C 1
ATOM 752 O O . LYS A 1 99 ? -9.789 -0.280 4.052 1.00 98.00 99 LYS A O 1
ATOM 757 N N . SER A 1 100 ? -8.280 -0.259 5.703 1.00 97.06 100 SER A N 1
ATOM 758 C CA . SER A 1 100 ? -8.202 -1.721 5.814 1.00 97.06 100 SER A CA 1
ATOM 759 C C . SER A 1 100 ? -9.525 -2.325 6.304 1.00 97.06 100 SER A C 1
ATOM 761 O O . SER A 1 100 ? -10.006 -3.321 5.752 1.00 97.06 100 SER A O 1
ATOM 763 N N . GLY A 1 101 ? -10.151 -1.701 7.301 1.00 97.12 101 GLY A N 1
ATOM 764 C CA . GLY A 1 101 ? -11.470 -2.084 7.798 1.00 97.12 101 GLY A CA 1
ATOM 765 C C . GLY A 1 101 ? -12.560 -1.927 6.741 1.00 97.12 101 GLY A C 1
ATOM 766 O O . GLY A 1 101 ? -13.281 -2.885 6.454 1.00 97.12 101 GLY A O 1
ATOM 767 N N . GLU A 1 102 ? -12.637 -0.760 6.108 1.00 98.06 102 GLU A N 1
ATOM 768 C CA . GLU A 1 102 ? -13.657 -0.431 5.107 1.00 98.06 102 GLU A CA 1
ATOM 769 C C . GLU A 1 102 ? -13.543 -1.292 3.844 1.00 98.06 102 GLU A C 1
ATOM 771 O O . GLU A 1 102 ? -14.516 -1.898 3.383 1.00 98.06 102 GLU A O 1
ATOM 776 N N . HIS A 1 103 ? -12.337 -1.387 3.280 1.00 98.31 103 HIS A N 1
ATOM 777 C CA . HIS A 1 103 ? -12.127 -1.997 1.971 1.00 98.31 103 HIS A CA 1
ATOM 778 C C . HIS A 1 103 ? -11.809 -3.482 2.022 1.00 98.31 103 HIS A C 1
ATOM 780 O O . HIS A 1 103 ? -11.962 -4.146 0.997 1.00 98.31 103 HIS A O 1
ATOM 786 N N . PHE A 1 104 ? -11.405 -4.043 3.162 1.00 97.50 104 PHE A N 1
ATOM 787 C CA . PHE A 1 104 ? -11.050 -5.465 3.272 1.00 97.50 104 PHE A CA 1
ATOM 788 C C . PHE A 1 104 ? -11.823 -6.200 4.370 1.00 97.50 104 PHE A C 1
ATOM 790 O O . PHE A 1 104 ? -11.803 -7.429 4.388 1.00 97.50 104 PHE A O 1
ATOM 797 N N . GLY A 1 105 ? -12.575 -5.490 5.219 1.00 96.75 105 GLY A N 1
ATOM 798 C CA . GLY A 1 105 ? -13.309 -6.088 6.337 1.00 96.75 105 GLY A CA 1
ATOM 799 C C . GLY A 1 105 ? -12.400 -6.518 7.490 1.00 96.75 105 GLY A C 1
ATOM 800 O O . GLY A 1 105 ? -12.807 -7.332 8.322 1.00 96.75 105 GLY A O 1
ATOM 801 N N . ILE A 1 106 ? -11.167 -6.005 7.536 1.00 95.31 106 ILE A N 1
ATOM 802 C CA . ILE A 1 106 ? -10.173 -6.357 8.550 1.00 95.31 106 ILE A CA 1
ATOM 803 C C . ILE A 1 106 ? -10.555 -5.689 9.873 1.00 95.31 106 ILE A C 1
ATOM 805 O O . ILE A 1 106 ? -10.644 -4.471 9.963 1.00 95.31 106 ILE A O 1
ATOM 809 N N . ARG A 1 107 ? -10.780 -6.496 10.915 1.00 91.56 107 ARG A N 1
ATOM 810 C CA . ARG A 1 107 ? -11.136 -6.010 12.266 1.00 91.56 107 ARG A CA 1
ATOM 811 C C . ARG A 1 107 ? -10.073 -6.279 13.324 1.00 91.56 107 ARG A C 1
ATOM 813 O O . ARG A 1 107 ? -10.178 -5.786 14.439 1.00 91.56 107 ARG A O 1
ATOM 820 N N . ARG A 1 108 ? -9.105 -7.138 13.009 1.00 89.69 108 ARG A N 1
ATOM 821 C CA . ARG A 1 108 ? -8.029 -7.552 13.909 1.00 89.69 108 ARG A CA 1
ATOM 822 C C . ARG A 1 108 ? -6.751 -7.657 13.098 1.00 89.69 108 ARG A C 1
ATOM 824 O O . ARG A 1 108 ? -6.770 -8.252 12.024 1.00 89.69 108 ARG A O 1
ATOM 831 N N . LEU A 1 109 ? -5.677 -7.087 13.625 1.00 87.88 109 LEU A N 1
ATOM 832 C CA . LEU A 1 109 ? -4.346 -7.126 13.037 1.00 87.88 109 LEU A CA 1
ATOM 833 C C . LEU A 1 109 ? -3.405 -7.804 14.027 1.00 87.88 109 LEU A C 1
ATOM 835 O O . LEU A 1 109 ? -3.372 -7.445 15.203 1.00 87.88 109 LEU A O 1
ATOM 839 N N . LEU A 1 110 ? -2.656 -8.791 13.545 1.00 86.12 110 LEU A N 1
ATOM 840 C CA . LEU A 1 110 ? -1.508 -9.328 14.261 1.00 86.12 110 LEU A CA 1
ATOM 841 C C . LEU A 1 110 ? -0.269 -8.582 13.771 1.00 86.12 110 LEU A C 1
ATOM 843 O O . LEU A 1 110 ? -0.018 -8.516 12.570 1.00 86.12 110 LEU A O 1
ATOM 847 N N . LEU A 1 111 ? 0.490 -8.006 14.699 1.00 80.56 111 LEU A N 1
ATOM 848 C CA . LEU A 1 111 ? 1.696 -7.260 14.364 1.00 80.56 111 LEU A CA 1
ATOM 849 C C . LEU A 1 111 ? 2.905 -8.184 14.366 1.00 80.56 111 LEU A C 1
ATOM 851 O O . LEU A 1 111 ? 3.409 -8.578 15.417 1.00 80.56 111 LEU A O 1
ATOM 855 N N . GLU A 1 112 ? 3.378 -8.498 13.166 1.00 71.06 112 GLU A N 1
ATOM 856 C CA . GLU A 1 112 ? 4.599 -9.261 12.943 1.00 71.06 112 GLU A CA 1
ATOM 857 C C . GLU A 1 112 ? 5.652 -8.329 12.334 1.00 71.06 112 GLU A C 1
ATOM 859 O O . GLU A 1 112 ? 5.584 -7.952 11.165 1.00 71.06 112 GLU A O 1
ATOM 864 N N . GLY A 1 113 ? 6.617 -7.885 13.142 1.00 66.75 113 GLY A N 1
ATOM 865 C CA . GLY A 1 113 ? 7.601 -6.906 12.689 1.00 66.75 113 GLY A CA 1
ATOM 866 C C . GLY A 1 113 ? 8.630 -6.513 13.742 1.00 66.75 113 GLY A C 1
ATOM 867 O O . GLY A 1 113 ? 8.584 -6.938 14.896 1.00 66.75 113 GLY A O 1
ATOM 868 N N . SER A 1 114 ? 9.594 -5.690 13.325 1.00 63.31 114 SER A N 1
ATOM 869 C CA . SER A 1 114 ? 10.585 -5.110 14.233 1.00 63.31 114 SER A CA 1
ATOM 870 C C . SER A 1 114 ? 9.948 -4.038 15.132 1.00 63.31 114 SER A C 1
ATOM 872 O O . SER A 1 114 ? 8.927 -3.442 14.785 1.00 63.31 114 SER A O 1
ATOM 874 N N . GLY A 1 115 ? 10.561 -3.757 16.289 1.00 59.91 115 GLY A N 1
ATOM 875 C CA . GLY A 1 115 ? 9.980 -2.905 17.340 1.00 59.91 115 GLY A CA 1
ATOM 876 C C . GLY A 1 115 ? 9.534 -1.495 16.914 1.00 59.91 115 GLY A C 1
ATOM 877 O O . GLY A 1 115 ? 8.673 -0.921 17.572 1.00 59.91 115 GLY A O 1
ATOM 878 N N . HIS A 1 116 ? 10.050 -0.956 15.803 1.00 59.56 116 HIS A N 1
ATOM 879 C CA . HIS A 1 116 ? 9.618 0.340 15.262 1.00 59.56 116 HIS A CA 1
ATOM 880 C C . HIS A 1 116 ? 8.176 0.323 14.735 1.00 59.56 116 HIS A C 1
ATOM 882 O O . HIS A 1 116 ? 7.423 1.254 15.006 1.00 59.56 116 HIS A O 1
ATOM 888 N N . ILE A 1 117 ? 7.775 -0.732 14.014 1.00 62.06 117 ILE A N 1
ATOM 889 C CA . ILE A 1 117 ? 6.401 -0.862 13.500 1.00 62.06 117 ILE A CA 1
ATOM 890 C C . ILE A 1 117 ? 5.446 -1.095 14.670 1.00 62.06 117 ILE A C 1
ATOM 892 O O . ILE A 1 117 ? 4.425 -0.421 14.775 1.00 62.06 117 ILE A O 1
ATOM 896 N N . ASN A 1 118 ? 5.826 -1.970 15.604 1.00 61.03 118 ASN A N 1
ATOM 897 C CA . ASN A 1 118 ? 5.023 -2.234 16.797 1.00 61.03 118 ASN A CA 1
ATOM 898 C C . ASN A 1 118 ? 4.823 -0.957 17.630 1.00 61.03 118 ASN A C 1
ATOM 900 O O . ASN A 1 118 ? 3.720 -0.702 18.099 1.00 61.03 118 ASN A O 1
ATOM 904 N N . GLY A 1 119 ? 5.854 -0.115 17.760 1.00 64.00 119 GLY A N 1
ATOM 905 C CA . GLY A 1 119 ? 5.754 1.178 18.439 1.00 64.00 119 GLY A CA 1
ATOM 906 C C . GLY A 1 119 ? 4.810 2.169 17.750 1.00 64.00 119 GLY A C 1
ATOM 907 O O . GLY A 1 119 ? 4.071 2.865 18.440 1.00 64.00 119 GLY A O 1
ATOM 908 N N . ALA A 1 120 ? 4.797 2.219 16.413 1.00 68.25 120 ALA A N 1
ATOM 909 C CA . ALA A 1 120 ? 3.886 3.085 15.660 1.00 68.25 120 ALA A CA 1
ATOM 910 C C . ALA A 1 120 ? 2.417 2.660 15.826 1.00 68.25 120 ALA A C 1
ATOM 912 O O . ALA A 1 120 ? 1.562 3.508 16.062 1.00 68.25 120 ALA A O 1
ATOM 913 N N . PHE A 1 121 ? 2.133 1.355 15.782 1.00 66.88 121 PHE A N 1
ATOM 914 C CA . PHE A 1 121 ? 0.787 0.834 16.044 1.00 66.88 121 PHE A CA 1
ATOM 915 C C . PHE A 1 121 ? 0.334 1.067 17.490 1.00 66.88 121 PHE A C 1
ATOM 917 O O . PHE A 1 121 ? -0.796 1.483 17.698 1.00 66.88 121 PHE A O 1
ATOM 924 N N . LEU A 1 122 ? 1.210 0.879 18.485 1.00 64.56 122 LEU A N 1
ATOM 925 C CA . LEU A 1 122 ? 0.875 1.156 19.891 1.00 64.56 122 LEU A CA 1
ATOM 926 C C . LEU A 1 122 ? 0.559 2.636 20.153 1.00 64.56 122 LEU A C 1
ATOM 928 O O . LEU A 1 122 ? -0.235 2.942 21.034 1.00 64.56 122 LEU A O 1
ATOM 932 N N . GLN A 1 123 ? 1.185 3.557 19.415 1.00 64.56 123 GLN A N 1
ATOM 933 C CA . GLN A 1 123 ? 0.850 4.982 19.497 1.00 64.56 123 GLN A CA 1
ATOM 934 C C . GLN A 1 123 ? -0.463 5.323 18.787 1.00 64.56 123 GLN A C 1
ATOM 936 O O . GLN A 1 123 ? -1.108 6.299 19.160 1.00 64.56 123 GLN A O 1
ATOM 941 N N . ALA A 1 124 ? -0.841 4.545 17.772 1.00 65.62 124 ALA A N 1
ATOM 942 C CA . ALA A 1 124 ? -2.059 4.761 17.000 1.00 65.62 124 ALA A CA 1
ATOM 943 C C . ALA A 1 124 ? -3.338 4.272 17.712 1.00 65.62 124 ALA A C 1
ATOM 945 O O . ALA A 1 124 ? -4.419 4.706 17.319 1.00 65.62 124 ALA A O 1
ATOM 946 N N . GLY A 1 125 ? -3.213 3.458 18.773 1.00 47.69 125 GLY A N 1
ATOM 947 C CA . GLY A 1 125 ? -4.316 3.037 19.652 1.00 47.69 125 GLY A CA 1
ATOM 948 C C . GLY A 1 125 ? -4.746 1.596 19.445 1.00 47.69 125 GLY A C 1
ATOM 949 O O . GLY A 1 125 ? -5.602 1.361 18.566 1.00 47.69 125 GLY A O 1
#

Secondary structure (DSSP, 8-state):
------TT-TT-PPPP--SS--B--S---B-S---SSEEEEE-TTS----S-SEETTEEEEEEE-TTSBHHHHHHHHHTT-EEEE--SSS--HHHHHHHHHHHH--------S-HHHHHHHHHH-

pLDDT: mean 86.8, std 16.85, range [35.66, 98.81]

Radius of gyration: 15.22 Å; chains: 1; bounding box: 52×31×34 Å